Protein AF-A0A2P8DRA8-F1 (afdb_monomer_lite)

Foldseek 3Di:
DPDFDKDKDQPAQDWDDQDQKTWGQKMKIWTDDPPQAWIKIWIWGQDQNAIDTPDIDTGGDPPHDDDDPVNVVPDPPRVVSLVSGLQGIWHQDPVGDTDRDDPVPVVSSVSSVVSNVVSVVVCVVDDPPVNLLVLQVQQVVCVVVVPSLVSQCPVVVHDSVVSVVSPVNSVVVVSHDDPPDDD

Structure (mmCIF, N/CA/C/O backbone):
data_AF-A0A2P8DRA8-F1
#
_entry.id   AF-A0A2P8DRA8-F1
#
loop_
_atom_site.group_PDB
_atom_site.id
_atom_site.type_symbol
_atom_site.label_atom_id
_atom_site.label_alt_id
_atom_site.label_comp_id
_atom_site.label_asym_id
_atom_site.label_entity_id
_atom_site.label_seq_id
_atom_site.pdbx_PDB_ins_code
_atom_site.Cartn_x
_atom_site.Cartn_y
_atom_site.Cartn_z
_atom_site.occupancy
_atom_site.B_iso_or_equiv
_atom_site.auth_seq_id
_atom_site.auth_comp_id
_atom_site.auth_asym_id
_atom_site.auth_atom_id
_atom_site.pdbx_PDB_model_num
ATOM 1 N N . MET A 1 1 ? 19.914 -11.931 -4.674 1.00 43.28 1 MET A N 1
ATOM 2 C CA . MET A 1 1 ? 18.895 -11.658 -5.711 1.00 43.28 1 MET A CA 1
ATOM 3 C C . MET A 1 1 ? 19.499 -10.648 -6.680 1.00 43.28 1 MET A C 1
ATOM 5 O O . MET A 1 1 ? 19.731 -9.523 -6.265 1.00 43.28 1 MET A O 1
ATOM 9 N N . ARG A 1 2 ? 19.908 -11.061 -7.889 1.00 37.81 2 ARG A N 1
ATOM 10 C CA . ARG A 1 2 ? 20.366 -10.121 -8.933 1.00 37.81 2 ARG A CA 1
ATOM 11 C C . ARG A 1 2 ? 19.149 -9.660 -9.745 1.00 37.81 2 ARG A C 1
ATOM 13 O O . ARG A 1 2 ? 18.145 -10.360 -9.774 1.00 37.81 2 ARG A O 1
ATOM 20 N N . SER A 1 3 ? 19.252 -8.437 -10.255 1.00 44.47 3 SER A N 1
ATOM 21 C CA . SER A 1 3 ? 18.167 -7.525 -10.630 1.00 44.47 3 SER A CA 1
ATOM 22 C C . SER A 1 3 ? 17.181 -8.085 -11.665 1.00 44.47 3 SER A C 1
ATOM 24 O O . SER A 1 3 ? 17.411 -7.967 -12.863 1.00 44.47 3 SER A O 1
ATOM 26 N N . SER A 1 4 ? 16.043 -8.614 -11.205 1.00 61.00 4 SER A N 1
ATOM 27 C CA . SER A 1 4 ? 14.831 -8.698 -12.024 1.00 61.00 4 SER A CA 1
ATOM 28 C C . SER A 1 4 ? 14.478 -7.297 -12.525 1.00 61.00 4 SER A C 1
ATOM 30 O O . SER A 1 4 ? 14.520 -6.334 -11.755 1.00 61.00 4 SER A O 1
ATOM 32 N N . ARG A 1 5 ? 14.136 -7.159 -13.810 1.00 82.88 5 ARG A N 1
ATOM 33 C CA . ARG A 1 5 ? 13.740 -5.866 -14.379 1.00 82.88 5 ARG A CA 1
ATOM 34 C C . ARG A 1 5 ? 12.365 -5.497 -13.814 1.00 82.88 5 ARG A C 1
ATOM 36 O O . ARG A 1 5 ? 11.350 -6.011 -14.275 1.00 82.88 5 ARG A O 1
ATOM 43 N N . VAL A 1 6 ? 12.365 -4.653 -12.785 1.00 89.81 6 VAL A N 1
ATOM 44 C CA . VAL A 1 6 ? 11.150 -4.104 -12.176 1.00 89.81 6 VAL A CA 1
ATOM 45 C C . VAL A 1 6 ? 10.780 -2.815 -12.894 1.00 89.81 6 VAL A C 1
ATOM 47 O O . VAL A 1 6 ? 11.629 -1.946 -13.102 1.00 89.81 6 VAL A O 1
ATOM 50 N N . ARG A 1 7 ? 9.511 -2.694 -13.262 1.00 93.31 7 ARG A N 1
ATOM 51 C CA . ARG A 1 7 ? 8.911 -1.500 -13.842 1.00 93.31 7 ARG A CA 1
ATOM 52 C C . ARG A 1 7 ? 7.807 -1.003 -12.915 1.00 93.31 7 ARG A C 1
ATOM 54 O O . ARG A 1 7 ? 7.023 -1.798 -12.407 1.00 93.31 7 ARG A O 1
ATOM 61 N N . TRP A 1 8 ? 7.766 0.310 -12.733 1.00 93.25 8 TRP A N 1
ATOM 62 C CA . TRP A 1 8 ? 6.730 1.018 -11.990 1.00 93.25 8 TRP A CA 1
ATOM 63 C C . TRP A 1 8 ? 5.958 1.887 -12.972 1.00 93.25 8 TRP A C 1
ATOM 65 O O . TRP A 1 8 ? 6.563 2.572 -13.801 1.00 93.25 8 TRP A O 1
ATOM 75 N N . LEU A 1 9 ? 4.639 1.781 -12.935 1.00 94.56 9 LEU A N 1
ATOM 76 C CA . LEU A 1 9 ? 3.733 2.433 -13.863 1.00 94.56 9 LEU A CA 1
ATOM 77 C C . LEU A 1 9 ? 2.718 3.240 -13.073 1.00 94.56 9 LEU A C 1
ATOM 79 O O . LEU A 1 9 ? 2.024 2.689 -12.224 1.00 94.56 9 LEU A O 1
ATOM 83 N N . VAL A 1 10 ? 2.569 4.513 -13.417 1.00 94.75 10 VAL A N 1
ATOM 84 C CA . VAL A 1 10 ? 1.429 5.297 -12.950 1.00 94.7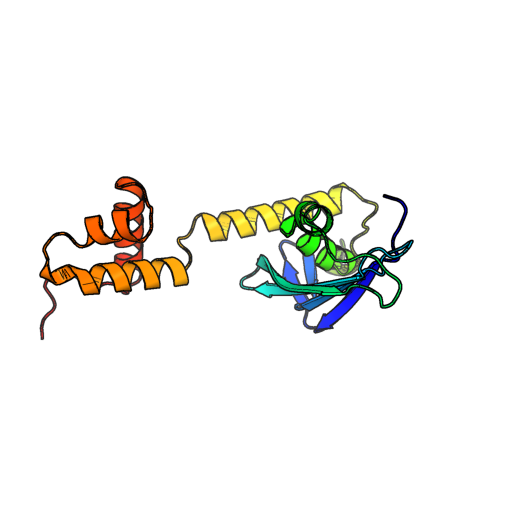5 10 VAL A CA 1
ATOM 85 C C . VAL A 1 10 ? 0.206 4.883 -13.757 1.00 94.75 10 VAL A C 1
ATOM 87 O O . VAL A 1 10 ? 0.225 4.942 -14.987 1.00 94.75 10 VAL A O 1
ATOM 90 N N . THR A 1 11 ? -0.838 4.425 -13.071 1.00 94.00 11 THR A N 1
ATOM 91 C CA . THR A 1 11 ? -2.093 3.978 -13.698 1.00 94.00 11 THR A CA 1
ATOM 92 C C . THR A 1 11 ? -3.239 4.962 -13.479 1.00 94.00 11 THR A C 1
ATOM 94 O O . THR A 1 11 ? -4.252 4.871 -14.167 1.00 94.00 11 THR A O 1
ATOM 97 N N . ASP A 1 12 ? -3.054 5.922 -12.572 1.00 93.62 12 ASP A N 1
ATOM 98 C CA . ASP A 1 12 ? -3.935 7.060 -12.325 1.00 93.62 12 ASP A CA 1
ATOM 99 C C . ASP A 1 12 ? -3.069 8.273 -11.960 1.00 93.62 12 ASP A C 1
ATOM 101 O O . ASP A 1 12 ? -2.275 8.195 -11.023 1.00 93.62 12 ASP A O 1
ATOM 105 N N . LEU A 1 13 ? -3.181 9.358 -12.730 1.00 89.38 13 LEU A N 1
ATOM 106 C CA . LEU A 1 13 ? -2.349 10.558 -12.587 1.00 89.38 13 LEU A CA 1
ATOM 107 C C . LEU A 1 13 ? -2.878 11.541 -11.538 1.00 89.38 13 LEU A C 1
ATOM 109 O O . LEU A 1 13 ? -2.186 12.518 -11.249 1.00 89.38 13 LEU A O 1
ATOM 113 N N . ASP A 1 14 ? -4.062 11.301 -10.967 1.00 94.19 14 ASP A N 1
ATOM 114 C CA . ASP A 1 14 ? -4.584 12.129 -9.886 1.00 94.19 14 ASP A CA 1
ATOM 115 C C . ASP A 1 14 ? -3.603 12.122 -8.715 1.00 94.19 14 ASP A C 1
ATOM 117 O O . ASP A 1 14 ? -3.354 11.081 -8.101 1.00 94.19 14 ASP A O 1
ATOM 121 N N . LEU A 1 15 ? -3.049 13.291 -8.399 1.00 92.88 15 LEU A N 1
ATOM 122 C CA . LEU A 1 15 ? -2.151 13.437 -7.266 1.00 92.88 15 LEU A CA 1
ATOM 123 C C . LEU A 1 15 ? -2.951 13.516 -5.969 1.00 92.88 15 LEU A C 1
ATOM 125 O O . LEU A 1 15 ? -3.936 14.248 -5.860 1.00 92.88 15 LEU A O 1
ATOM 129 N N . VAL A 1 16 ? -2.506 12.750 -4.983 1.00 92.75 16 VAL A N 1
ATOM 130 C CA . VAL A 1 16 ? -3.067 12.708 -3.638 1.00 92.75 16 VAL A CA 1
ATOM 131 C C . VAL A 1 16 ? -1.955 12.904 -2.610 1.00 92.75 16 VAL A C 1
ATOM 133 O O . VAL A 1 16 ? -0.805 12.521 -2.858 1.00 92.75 16 VAL A O 1
ATOM 136 N N . PRO A 1 17 ? -2.270 13.497 -1.450 1.00 88.56 17 PRO A N 1
ATOM 137 C CA . PRO A 1 17 ? -1.287 13.683 -0.399 1.00 88.56 17 PRO A CA 1
ATOM 138 C C . PRO A 1 17 ? -0.897 12.345 0.238 1.00 88.56 17 PRO A C 1
ATOM 140 O O . PRO A 1 17 ? -1.750 11.516 0.564 1.00 88.56 17 PRO A O 1
ATOM 143 N N . LEU A 1 18 ? 0.401 12.181 0.475 1.00 84.25 18 LEU A N 1
ATOM 144 C CA . LEU A 1 18 ? 0.991 11.123 1.286 1.00 84.25 18 LEU A CA 1
ATOM 145 C C . LEU A 1 18 ? 2.080 11.755 2.163 1.00 84.25 18 LEU A C 1
ATOM 147 O O . LEU A 1 18 ? 3.225 11.913 1.739 1.00 84.25 18 LEU A O 1
ATOM 151 N N . GLY A 1 19 ? 1.700 12.178 3.370 1.00 80.62 19 GLY A N 1
ATOM 152 C CA . GLY A 1 19 ? 2.542 13.067 4.175 1.00 80.62 19 GLY A CA 1
ATOM 153 C C . GLY A 1 19 ? 2.735 14.414 3.474 1.00 80.62 19 GLY A C 1
ATOM 154 O O . GLY A 1 19 ? 1.770 14.994 2.978 1.00 80.62 19 GLY A O 1
ATOM 155 N N . ASP A 1 20 ? 3.987 14.862 3.383 1.00 80.81 20 ASP A N 1
ATOM 156 C CA . ASP A 1 20 ? 4.376 16.090 2.670 1.00 80.81 20 ASP A CA 1
ATOM 157 C C . ASP A 1 20 ? 4.557 15.889 1.155 1.00 80.81 20 ASP A C 1
ATOM 159 O O . ASP A 1 20 ? 4.807 16.846 0.415 1.00 80.81 20 ASP A O 1
ATOM 163 N N . ALA A 1 21 ? 4.441 14.648 0.676 1.00 86.19 21 ALA A N 1
ATOM 164 C CA . ALA A 1 21 ? 4.551 14.327 -0.736 1.00 86.19 21 ALA A CA 1
ATOM 165 C C . ALA A 1 21 ? 3.184 14.324 -1.433 1.00 86.19 21 ALA A C 1
ATOM 167 O O . ALA A 1 21 ? 2.146 14.005 -0.853 1.00 86.19 21 ALA A O 1
ATOM 168 N N . GLN A 1 22 ? 3.206 14.632 -2.722 1.00 91.88 22 GLN A N 1
ATOM 169 C CA . GLN A 1 22 ? 2.138 14.371 -3.674 1.00 91.88 22 GLN A CA 1
ATOM 170 C C . GLN A 1 22 ? 2.511 13.124 -4.469 1.00 91.88 22 GLN A C 1
ATOM 172 O O . GLN A 1 22 ? 3.580 13.067 -5.080 1.00 91.88 22 GLN A O 1
ATOM 177 N N . VAL A 1 23 ? 1.644 12.120 -4.460 1.00 92.94 23 VAL A N 1
ATOM 178 C CA . VAL A 1 23 ? 1.861 10.854 -5.170 1.00 92.94 23 VAL A CA 1
ATOM 179 C C . VAL A 1 23 ? 0.676 10.561 -6.081 1.00 92.94 23 VAL A C 1
ATOM 181 O O . VAL A 1 23 ? -0.428 11.019 -5.796 1.00 92.94 23 VAL A O 1
ATOM 184 N N . PRO A 1 24 ? 0.851 9.786 -7.159 1.00 95.69 24 PRO A N 1
ATOM 185 C CA . PRO A 1 24 ? -0.281 9.318 -7.943 1.00 95.69 24 PRO A CA 1
ATOM 186 C C . PRO A 1 24 ? -1.210 8.450 -7.092 1.00 95.69 24 PRO A C 1
ATOM 188 O O . PRO A 1 24 ? -0.743 7.669 -6.262 1.00 95.69 24 PRO A O 1
ATOM 191 N N . ARG A 1 25 ? -2.520 8.535 -7.326 1.00 96.00 25 ARG A N 1
ATOM 192 C CA . ARG A 1 25 ? -3.522 7.749 -6.593 1.00 96.00 25 ARG A CA 1
ATOM 193 C C . ARG A 1 25 ? -3.334 6.247 -6.785 1.00 96.00 25 ARG A C 1
ATOM 195 O O . ARG A 1 25 ? -3.568 5.486 -5.846 1.00 96.00 25 ARG A O 1
ATOM 202 N N . LYS A 1 26 ? -2.915 5.821 -7.985 1.00 97.75 26 LYS A N 1
ATOM 203 C CA . LYS A 1 26 ? -2.707 4.408 -8.335 1.00 97.75 26 LYS A CA 1
ATOM 204 C C . LYS A 1 26 ? -1.393 4.183 -9.066 1.00 97.75 26 LYS A C 1
ATOM 206 O O . LYS A 1 26 ? -1.014 4.928 -9.973 1.00 97.75 26 LYS A O 1
ATOM 211 N N . THR A 1 27 ? -0.725 3.099 -8.692 1.00 97.00 27 THR A N 1
ATOM 212 C CA . THR A 1 27 ? 0.527 2.653 -9.306 1.00 97.00 27 THR A CA 1
ATOM 213 C C . THR A 1 27 ? 0.529 1.138 -9.467 1.00 97.00 27 THR A C 1
ATOM 215 O O . THR A 1 27 ? -0.094 0.411 -8.692 1.00 97.00 27 THR A O 1
ATOM 218 N N . ARG A 1 28 ? 1.234 0.653 -10.487 1.00 96.88 28 ARG A N 1
ATOM 219 C CA . ARG A 1 28 ? 1.422 -0.766 -10.782 1.00 96.88 28 ARG A CA 1
ATOM 220 C C . ARG A 1 28 ? 2.902 -1.108 -10.792 1.00 96.88 28 ARG A C 1
ATOM 222 O O . ARG A 1 28 ? 3.709 -0.427 -11.422 1.00 96.88 28 ARG A O 1
ATOM 229 N N . MET A 1 29 ? 3.239 -2.220 -10.156 1.00 95.62 29 MET A N 1
ATOM 230 C CA . MET A 1 29 ? 4.525 -2.884 -10.300 1.00 95.62 29 MET A CA 1
ATOM 231 C C . MET A 1 29 ? 4.419 -4.040 -11.284 1.00 95.62 29 MET A C 1
ATOM 233 O O . MET A 1 29 ? 3.528 -4.882 -11.174 1.00 95.62 29 MET A O 1
ATOM 237 N N . GLU A 1 30 ? 5.405 -4.147 -12.164 1.00 95.81 30 GLU A N 1
ATOM 238 C CA . GLU A 1 30 ? 5.639 -5.328 -12.987 1.00 95.81 30 GLU A CA 1
ATOM 239 C C . GLU A 1 30 ? 7.077 -5.802 -12.772 1.00 95.81 30 GLU A C 1
ATOM 241 O O . GLU A 1 30 ? 8.026 -5.038 -12.944 1.00 95.81 30 GLU A O 1
ATOM 246 N N . SER A 1 31 ? 7.260 -7.062 -12.394 1.00 93.75 31 SER A N 1
ATOM 247 C CA . SER A 1 31 ? 8.571 -7.685 -12.232 1.00 93.75 31 SER A CA 1
ATOM 248 C C . SER A 1 31 ? 8.641 -8.945 -13.078 1.00 93.75 31 SER A C 1
ATOM 250 O O . SER A 1 31 ? 7.892 -9.899 -12.864 1.00 93.75 31 SER A O 1
ATOM 252 N N . VAL A 1 32 ? 9.560 -8.946 -14.044 1.00 93.94 32 VAL A N 1
ATOM 253 C CA . VAL A 1 32 ? 9.797 -10.109 -14.901 1.00 93.94 32 VAL A CA 1
ATOM 254 C C . VAL A 1 32 ? 10.809 -11.032 -14.225 1.00 93.94 32 VAL A C 1
ATOM 256 O O . VAL A 1 32 ? 11.961 -10.650 -14.002 1.00 93.94 32 VAL A O 1
ATOM 259 N N . GLY A 1 33 ? 10.385 -12.255 -13.911 1.00 90.25 33 GLY A N 1
ATOM 260 C CA . GLY A 1 33 ? 11.211 -13.262 -13.252 1.00 90.25 33 GLY A CA 1
ATOM 261 C C . GLY A 1 33 ? 12.355 -13.753 -14.144 1.00 90.25 33 GLY A C 1
ATOM 262 O O . GLY A 1 33 ? 12.174 -14.026 -15.332 1.00 90.25 33 GLY A O 1
ATOM 263 N N . GLU A 1 34 ? 13.553 -13.905 -13.589 1.00 90.06 34 GLU A N 1
ATOM 264 C CA . GLU A 1 34 ? 14.707 -14.435 -14.325 1.00 90.06 34 GLU A CA 1
ATOM 265 C C . GLU A 1 34 ? 14.839 -15.956 -14.180 1.00 90.06 34 GLU A C 1
ATOM 267 O O . GLU A 1 34 ? 14.386 -16.541 -13.198 1.00 90.06 34 GLU A O 1
ATOM 272 N N . LYS A 1 35 ? 15.518 -16.608 -15.137 1.00 89.88 35 LYS A N 1
ATOM 273 C CA . LYS A 1 35 ? 15.899 -18.036 -15.062 1.00 89.88 35 LYS A CA 1
ATOM 274 C C . LYS A 1 35 ? 14.722 -18.970 -14.732 1.00 89.88 35 LYS A C 1
ATOM 276 O O . LYS A 1 35 ? 14.829 -19.854 -13.885 1.00 89.88 35 LYS A O 1
ATOM 281 N N . GLY A 1 36 ? 13.580 -18.733 -15.377 1.00 90.69 36 GLY A N 1
ATOM 282 C CA . GLY A 1 36 ? 12.365 -19.528 -15.185 1.00 90.69 36 GLY A CA 1
ATOM 283 C C . GLY A 1 36 ? 11.612 -19.249 -13.879 1.00 90.69 36 GLY A C 1
ATOM 284 O O . GLY A 1 36 ? 10.644 -19.953 -13.599 1.00 90.69 36 GLY A O 1
ATOM 285 N N . ALA A 1 37 ? 12.018 -18.251 -13.084 1.00 92.44 37 ALA A N 1
ATOM 286 C CA . ALA A 1 37 ? 11.216 -17.751 -11.969 1.00 92.44 37 ALA A CA 1
ATOM 287 C C . ALA A 1 37 ? 9.899 -17.124 -12.474 1.00 92.44 37 ALA A C 1
ATOM 289 O O . ALA A 1 37 ? 9.867 -16.616 -13.601 1.00 92.44 37 ALA A O 1
ATOM 290 N N . PRO A 1 38 ? 8.824 -17.158 -11.666 1.00 95.06 38 PRO A N 1
ATOM 291 C CA . PRO A 1 38 ? 7.548 -16.555 -12.036 1.00 95.06 38 PRO A CA 1
ATOM 292 C C . PRO A 1 38 ? 7.656 -15.031 -12.161 1.00 95.06 38 PRO A C 1
ATOM 294 O O . PRO A 1 38 ? 8.481 -14.397 -11.501 1.00 95.06 38 PRO A O 1
ATOM 297 N N . ASP A 1 39 ? 6.798 -14.459 -12.998 1.00 95.25 39 ASP A N 1
ATOM 298 C CA . ASP A 1 39 ? 6.573 -13.016 -13.048 1.00 95.25 39 AS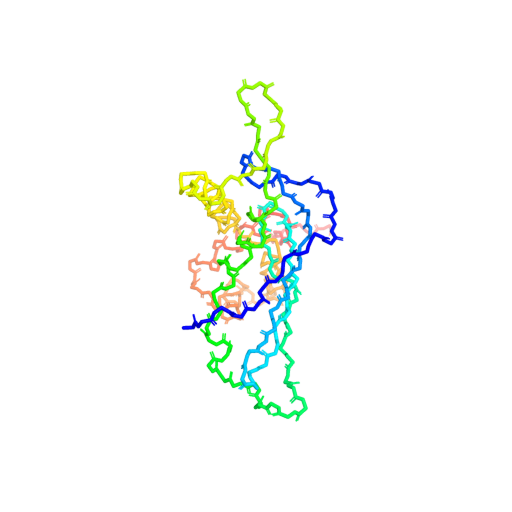P A CA 1
ATOM 299 C C . ASP A 1 39 ? 5.666 -12.592 -11.886 1.00 95.25 39 ASP A C 1
ATOM 301 O O . ASP A 1 39 ? 4.862 -13.390 -11.393 1.00 95.25 39 ASP A O 1
ATOM 305 N N . LEU A 1 40 ? 5.800 -11.339 -11.458 1.00 95.06 40 LEU A N 1
ATOM 306 C CA . LEU A 1 40 ? 5.034 -10.746 -10.367 1.00 95.06 40 LEU A CA 1
ATOM 307 C C . LEU A 1 40 ? 4.447 -9.406 -10.803 1.00 95.06 40 LEU A C 1
ATOM 309 O O . LEU A 1 40 ? 5.171 -8.525 -11.265 1.00 95.06 40 LEU A O 1
ATOM 313 N N . TYR A 1 41 ? 3.150 -9.244 -10.584 1.00 95.94 41 TYR A N 1
ATOM 314 C CA . TYR A 1 41 ? 2.405 -8.020 -10.840 1.00 95.94 41 TYR A CA 1
ATOM 315 C C . TYR A 1 41 ? 1.709 -7.590 -9.556 1.00 95.94 41 TYR A C 1
ATOM 317 O O . TYR A 1 41 ? 1.145 -8.433 -8.857 1.00 95.94 41 TYR A O 1
ATOM 325 N N . ALA A 1 42 ? 1.749 -6.299 -9.244 1.00 96.69 42 ALA A N 1
ATOM 326 C CA . ALA A 1 42 ? 1.060 -5.753 -8.083 1.00 96.69 42 ALA A CA 1
ATOM 327 C C . ALA A 1 42 ? 0.413 -4.412 -8.422 1.00 96.69 42 ALA A C 1
ATOM 329 O O . ALA A 1 42 ? 1.047 -3.583 -9.073 1.00 96.69 42 ALA A O 1
ATOM 330 N N . ASP A 1 43 ? -0.814 -4.202 -7.960 1.00 97.62 43 ASP A N 1
ATOM 331 C CA . ASP A 1 43 ? -1.499 -2.913 -8.027 1.00 97.62 43 ASP A CA 1
ATOM 332 C C . ASP A 1 43 ? -1.589 -2.310 -6.634 1.00 97.62 43 ASP A C 1
ATOM 334 O O . ASP A 1 43 ? -1.935 -2.998 -5.669 1.00 97.62 43 ASP A O 1
ATOM 338 N N . PHE A 1 44 ? -1.320 -1.012 -6.552 1.00 96.62 44 PHE A N 1
ATOM 339 C CA . PHE A 1 44 ? -1.386 -0.251 -5.318 1.00 96.62 44 PHE A CA 1
ATOM 340 C C . PHE A 1 44 ? -2.276 0.973 -5.478 1.00 96.62 44 PHE A C 1
ATOM 342 O O . PHE A 1 44 ? -2.323 1.595 -6.542 1.00 96.62 44 PHE A O 1
ATOM 349 N N . GLU A 1 45 ? -2.952 1.330 -4.394 1.00 96.06 45 GLU A N 1
ATOM 350 C CA . GLU A 1 45 ? -3.849 2.478 -4.313 1.00 96.06 45 GLU A CA 1
ATOM 351 C C . GLU A 1 45 ? -3.638 3.209 -2.984 1.00 96.06 45 GLU A C 1
ATOM 353 O O . GLU A 1 45 ? -3.464 2.569 -1.948 1.00 96.06 45 GLU A O 1
ATOM 358 N N . ILE A 1 46 ? -3.656 4.542 -3.000 1.00 92.00 46 ILE A N 1
ATOM 359 C CA . ILE A 1 46 ? -3.783 5.321 -1.764 1.00 92.00 46 ILE A CA 1
ATOM 360 C C . ILE A 1 46 ? -5.263 5.366 -1.380 1.00 92.00 46 ILE A C 1
ATOM 362 O O . ILE A 1 46 ? -6.077 5.937 -2.108 1.00 92.00 46 ILE A O 1
ATOM 366 N N . ARG A 1 47 ? -5.608 4.802 -0.222 1.00 88.25 47 ARG A N 1
ATOM 367 C CA . ARG A 1 47 ? -6.956 4.860 0.359 1.00 88.25 47 ARG A CA 1
ATOM 368 C C . ARG A 1 47 ? -6.891 5.496 1.732 1.00 88.25 47 ARG A C 1
ATOM 370 O O . ARG A 1 47 ? -6.104 5.072 2.571 1.00 88.25 47 ARG A O 1
ATOM 377 N N . ASP A 1 48 ? -7.676 6.550 1.933 1.00 83.56 48 ASP A N 1
ATOM 378 C CA . ASP A 1 48 ? -7.711 7.310 3.189 1.00 83.56 48 ASP A CA 1
ATOM 379 C C . ASP A 1 48 ? -6.313 7.747 3.673 1.00 83.56 48 ASP A C 1
ATOM 381 O O . ASP A 1 48 ? -5.990 7.702 4.860 1.00 83.56 48 ASP A O 1
ATOM 385 N N . GLY A 1 49 ? -5.450 8.137 2.727 1.00 82.94 49 GLY A N 1
ATOM 386 C CA . GLY A 1 49 ? -4.071 8.554 3.003 1.00 82.94 49 GLY A CA 1
ATOM 387 C C . GLY A 1 49 ? -3.109 7.411 3.345 1.00 82.94 49 GLY A C 1
ATOM 388 O O . GLY A 1 49 ? -2.001 7.676 3.809 1.00 82.94 49 GLY A O 1
ATOM 389 N N . VAL A 1 50 ? -3.505 6.153 3.131 1.00 85.06 50 VAL A N 1
ATOM 390 C CA . VAL A 1 50 ? -2.680 4.967 3.389 1.00 85.06 50 VAL A CA 1
ATOM 391 C C . VAL A 1 50 ? -2.429 4.190 2.091 1.00 85.06 50 VAL A C 1
ATOM 393 O O . VAL A 1 50 ? -3.379 3.892 1.367 1.00 85.06 50 VAL A O 1
ATOM 396 N N . PRO A 1 51 ? -1.171 3.824 1.785 1.00 90.75 51 PRO A N 1
ATOM 397 C CA . PRO A 1 51 ? -0.855 2.905 0.697 1.00 90.75 51 PRO A CA 1
ATOM 398 C C . PRO A 1 51 ? -1.415 1.505 0.952 1.00 90.75 51 PRO A C 1
ATOM 400 O O . PRO A 1 51 ? -1.092 0.877 1.958 1.00 90.75 51 PRO A O 1
ATOM 403 N N . GLU A 1 52 ? -2.198 0.983 0.015 1.00 91.25 52 GLU A N 1
ATOM 404 C CA . GLU A 1 52 ? -2.718 -0.382 0.050 1.00 91.25 52 GLU A CA 1
ATOM 405 C C . GLU A 1 52 ? -2.303 -1.161 -1.201 1.00 91.25 52 GLU A C 1
ATOM 407 O O . GLU A 1 52 ? -2.309 -0.632 -2.311 1.00 91.25 52 GLU A O 1
ATOM 412 N N . CYS A 1 53 ? -1.967 -2.442 -1.030 1.00 94.81 53 CYS A N 1
ATOM 413 C CA . CYS A 1 53 ? -1.842 -3.395 -2.132 1.00 94.81 53 CYS A CA 1
ATOM 414 C C . CYS A 1 53 ? -3.228 -3.980 -2.422 1.00 94.81 53 CYS A C 1
ATOM 416 O O . CYS A 1 53 ? -3.800 -4.657 -1.569 1.00 94.81 53 CYS A O 1
ATOM 418 N N . VAL A 1 54 ? -3.774 -3.709 -3.607 1.00 96.12 54 VAL A N 1
ATOM 419 C CA . VAL A 1 54 ? -5.159 -4.068 -3.965 1.00 96.12 54 VAL A CA 1
ATOM 420 C C . VAL A 1 54 ? -5.240 -5.265 -4.911 1.00 96.12 54 VAL A C 1
ATOM 422 O O . VAL A 1 54 ? -6.295 -5.881 -5.037 1.00 96.12 54 VAL A O 1
ATOM 425 N N . SER A 1 55 ? -4.132 -5.618 -5.564 1.00 96.69 55 SER A N 1
ATOM 426 C CA . SER A 1 55 ? -4.009 -6.816 -6.395 1.00 96.69 55 SER A CA 1
ATOM 427 C C . SER A 1 55 ? -2.576 -7.322 -6.365 1.00 96.69 55 SER A C 1
ATOM 429 O O . SER A 1 55 ? -1.636 -6.531 -6.433 1.00 96.69 55 SER A O 1
ATOM 431 N N . LEU A 1 56 ? -2.406 -8.641 -6.296 1.00 95.69 56 LEU A N 1
ATOM 432 C CA . LEU A 1 56 ? -1.106 -9.296 -6.340 1.00 95.69 56 LEU A CA 1
ATOM 433 C C . LEU A 1 56 ? -1.216 -10.593 -7.136 1.00 95.69 56 LEU A C 1
ATOM 435 O O . LEU A 1 56 ? -1.990 -11.484 -6.788 1.00 95.69 56 LEU A O 1
ATOM 439 N N . VAL A 1 57 ? -0.445 -10.697 -8.214 1.00 96.50 57 VAL A N 1
ATOM 440 C CA . VAL A 1 57 ? -0.530 -11.806 -9.165 1.00 96.50 57 VAL A CA 1
ATOM 441 C C . VAL A 1 57 ? 0.859 -12.354 -9.441 1.00 96.50 57 VAL A C 1
ATOM 443 O O . VAL A 1 57 ? 1.730 -11.641 -9.937 1.00 96.50 57 VAL A O 1
ATOM 446 N N . TRP A 1 58 ? 1.040 -13.652 -9.200 1.00 95.88 58 TRP A N 1
ATOM 447 C CA . TRP A 1 58 ? 2.179 -14.398 -9.727 1.00 95.88 58 TRP A CA 1
ATOM 448 C C . TRP A 1 58 ? 1.777 -15.177 -10.962 1.00 95.88 58 TRP A C 1
ATOM 450 O O . TRP A 1 58 ? 0.719 -15.807 -11.004 1.00 95.88 58 TRP A O 1
ATOM 460 N N . LYS A 1 59 ? 2.668 -15.199 -11.949 1.00 96.56 59 LYS A N 1
ATOM 461 C CA . LYS A 1 59 ? 2.466 -15.948 -13.182 1.00 96.56 59 LYS A CA 1
ATOM 462 C C . LYS A 1 59 ? 3.672 -16.827 -13.469 1.00 96.56 59 LYS A C 1
ATOM 464 O O . LYS A 1 59 ? 4.766 -16.335 -13.740 1.00 96.56 59 LYS A O 1
ATOM 469 N N . SER A 1 60 ? 3.474 -18.142 -13.428 1.00 96.88 60 SER A N 1
ATOM 470 C CA . SER A 1 60 ? 4.472 -19.084 -13.938 1.00 96.88 60 SER A CA 1
ATOM 471 C C . SER A 1 60 ? 4.630 -18.940 -15.449 1.00 96.88 60 SER A C 1
ATOM 473 O O . SER A 1 60 ? 3.675 -18.652 -16.172 1.00 96.88 60 SER A O 1
ATOM 475 N N . LYS A 1 61 ? 5.855 -19.155 -15.925 1.00 94.38 61 LYS A N 1
ATOM 476 C CA . LYS A 1 61 ? 6.182 -19.168 -17.357 1.00 94.38 61 LYS A CA 1
ATOM 477 C C . LYS A 1 61 ? 5.936 -20.561 -17.921 1.00 94.38 61 LYS A C 1
ATOM 479 O O . LYS A 1 61 ? 6.060 -21.528 -17.177 1.00 94.38 61 LYS A O 1
ATOM 484 N N . ALA A 1 62 ? 5.654 -20.652 -19.222 1.00 93.62 62 ALA A N 1
ATOM 485 C CA . ALA A 1 62 ? 5.424 -21.930 -19.904 1.00 93.62 62 ALA A CA 1
ATOM 486 C C . ALA A 1 62 ? 6.574 -22.929 -19.667 1.00 93.62 62 ALA A C 1
ATOM 488 O O . ALA A 1 62 ? 6.334 -24.042 -19.225 1.00 93.62 62 ALA A O 1
ATOM 489 N N . GLU A 1 63 ? 7.819 -22.471 -19.837 1.00 92.94 63 GLU A N 1
ATOM 490 C CA . GLU A 1 63 ? 9.044 -23.261 -19.611 1.00 92.94 63 GLU A CA 1
ATOM 491 C C . GLU A 1 63 ? 9.689 -22.987 -18.236 1.00 92.94 63 GLU A C 1
ATOM 493 O O . GLU A 1 63 ? 10.872 -23.242 -18.006 1.00 92.94 63 GLU A O 1
ATOM 498 N N . GLY A 1 64 ? 8.947 -22.348 -17.330 1.00 94.06 64 GLY A N 1
ATOM 499 C CA . GLY A 1 64 ? 9.437 -21.945 -16.018 1.00 94.06 64 GLY A CA 1
ATOM 500 C C . GLY A 1 64 ? 9.111 -22.956 -14.931 1.00 94.06 64 GLY A C 1
ATOM 501 O O . GLY A 1 64 ? 8.375 -23.921 -15.120 1.00 94.06 64 GLY A O 1
ATOM 502 N N . ARG A 1 65 ? 9.614 -22.688 -13.727 1.00 94.75 65 ARG A N 1
ATOM 503 C CA . ARG A 1 65 ? 9.139 -23.409 -12.545 1.00 94.75 65 ARG A CA 1
ATOM 504 C C . ARG A 1 65 ? 7.778 -22.870 -12.089 1.00 94.75 65 ARG A C 1
ATOM 506 O O . ARG A 1 65 ? 7.438 -21.701 -12.293 1.00 94.75 65 ARG A O 1
ATOM 513 N N . GLY A 1 66 ? 7.040 -23.715 -11.374 1.00 96.94 66 GLY A N 1
ATOM 514 C CA . GLY A 1 66 ? 5.860 -23.304 -10.614 1.00 96.94 66 GLY A CA 1
ATOM 515 C C . GLY A 1 66 ? 6.171 -22.226 -9.566 1.00 96.94 66 GLY A C 1
ATOM 516 O O . GLY A 1 66 ? 7.317 -22.096 -9.106 1.00 96.94 66 GLY A O 1
ATOM 517 N N . VAL A 1 67 ? 5.135 -21.482 -9.174 1.00 95.94 67 VAL A N 1
ATOM 518 C CA . VAL A 1 67 ? 5.146 -20.614 -7.986 1.00 95.94 67 VAL A CA 1
ATOM 519 C C . VAL A 1 67 ? 5.325 -21.486 -6.741 1.00 95.94 67 VAL A C 1
ATOM 521 O O . VAL A 1 67 ? 4.711 -22.544 -6.619 1.00 95.94 67 VAL A O 1
ATOM 524 N N . ARG A 1 68 ? 6.202 -21.070 -5.829 1.00 94.62 68 ARG A N 1
ATOM 525 C CA . ARG A 1 68 ? 6.551 -21.796 -4.601 1.00 94.62 68 ARG A CA 1
ATOM 526 C C . ARG A 1 68 ? 6.317 -20.911 -3.383 1.00 94.62 68 ARG A C 1
ATOM 528 O O . ARG A 1 68 ? 6.337 -19.691 -3.488 1.00 94.62 68 ARG A O 1
ATOM 535 N N . THR A 1 69 ? 6.224 -21.520 -2.202 1.00 95.12 69 THR A N 1
ATOM 536 C CA . THR A 1 69 ? 6.090 -20.800 -0.921 1.00 95.12 69 THR A CA 1
ATOM 537 C C . THR A 1 69 ? 7.163 -19.731 -0.728 1.00 95.12 69 THR A C 1
ATOM 539 O O . THR A 1 69 ? 6.853 -18.645 -0.253 1.00 95.12 69 THR A O 1
ATOM 542 N N . VAL A 1 70 ? 8.403 -20.002 -1.156 1.00 90.75 70 VAL A N 1
ATOM 543 C CA . VAL A 1 70 ? 9.504 -19.030 -1.066 1.00 90.75 70 VAL A CA 1
ATOM 544 C C . VAL A 1 70 ? 9.232 -17.750 -1.864 1.00 90.75 70 VAL A C 1
ATOM 546 O O . VAL A 1 70 ? 9.649 -16.680 -1.439 1.00 90.75 70 VAL A O 1
ATOM 549 N N . ASP A 1 71 ? 8.502 -17.824 -2.981 1.00 90.12 71 ASP A N 1
ATOM 550 C CA . ASP A 1 71 ? 8.145 -16.634 -3.764 1.00 90.12 71 ASP A CA 1
ATOM 551 C C . ASP A 1 71 ? 7.167 -15.744 -2.991 1.00 90.12 71 ASP A C 1
ATOM 553 O O . ASP A 1 71 ? 7.284 -14.522 -3.020 1.00 90.12 71 ASP A O 1
ATOM 557 N N . LEU A 1 72 ? 6.249 -16.366 -2.247 1.00 89.38 72 LEU A N 1
ATOM 558 C CA . LEU A 1 72 ? 5.236 -15.680 -1.446 1.00 89.38 72 LEU A CA 1
ATOM 559 C C . LEU A 1 72 ? 5.844 -15.075 -0.174 1.00 89.38 72 LEU A C 1
ATOM 561 O O . LEU A 1 72 ? 5.579 -13.924 0.158 1.00 89.38 72 LEU A O 1
ATOM 565 N N . SER A 1 73 ? 6.703 -15.826 0.523 1.00 86.00 73 SER A N 1
ATOM 566 C CA . SER A 1 73 ? 7.270 -15.406 1.813 1.00 86.00 73 SER A CA 1
ATOM 567 C C . SER A 1 73 ? 8.303 -14.283 1.705 1.00 86.00 73 SER A C 1
ATOM 569 O O . SER A 1 73 ? 8.670 -13.688 2.713 1.00 86.00 73 SER A O 1
ATOM 571 N N . THR A 1 74 ? 8.822 -14.007 0.506 1.00 81.19 74 THR A N 1
ATOM 572 C CA . THR A 1 74 ? 9.836 -12.956 0.299 1.00 81.19 74 THR A CA 1
ATOM 573 C C . THR A 1 74 ? 9.270 -11.542 0.198 1.00 81.19 74 THR A C 1
ATOM 575 O O . THR A 1 74 ? 10.043 -10.583 0.164 1.00 81.19 74 THR A O 1
ATOM 578 N N . ILE A 1 75 ? 7.946 -11.383 0.159 1.00 84.56 75 ILE A N 1
ATOM 579 C CA . ILE A 1 75 ? 7.324 -10.081 -0.059 1.00 84.56 75 ILE A CA 1
ATOM 580 C C . ILE A 1 75 ? 6.948 -9.414 1.266 1.00 84.56 75 ILE A C 1
ATOM 582 O O . ILE A 1 75 ? 6.030 -9.837 1.960 1.00 84.56 75 ILE A O 1
ATOM 586 N N . ALA A 1 76 ? 7.611 -8.297 1.569 1.00 86.19 76 ALA A N 1
ATOM 587 C CA . ALA A 1 76 ? 7.143 -7.339 2.567 1.00 86.19 76 ALA A CA 1
ATOM 588 C C . ALA A 1 76 ? 6.190 -6.338 1.895 1.00 86.19 76 ALA A C 1
ATOM 590 O O . ALA A 1 76 ? 6.647 -5.391 1.251 1.00 86.19 76 ALA A O 1
ATOM 591 N N . MET A 1 77 ? 4.878 -6.570 2.005 1.00 85.94 77 MET A N 1
ATOM 592 C CA . MET A 1 77 ? 3.875 -5.830 1.227 1.00 85.94 77 MET A CA 1
ATOM 593 C C . MET A 1 77 ? 3.873 -4.334 1.498 1.00 85.94 77 MET A C 1
ATOM 595 O O . MET A 1 77 ? 3.901 -3.562 0.543 1.00 85.94 77 MET A O 1
ATOM 599 N N . ASP A 1 78 ? 3.956 -3.934 2.762 1.00 81.31 78 ASP A N 1
ATOM 600 C CA . ASP A 1 78 ? 3.962 -2.520 3.147 1.00 81.31 78 ASP A CA 1
ATOM 601 C C . ASP A 1 78 ? 5.161 -1.783 2.536 1.00 81.31 78 ASP A C 1
ATOM 603 O O . ASP A 1 78 ? 5.025 -0.713 1.946 1.00 81.31 78 ASP A O 1
ATOM 607 N N . LYS A 1 79 ? 6.343 -2.415 2.568 1.00 82.31 79 LYS A N 1
ATOM 608 C CA . LYS A 1 79 ? 7.560 -1.868 1.948 1.00 82.31 79 LYS A CA 1
ATOM 609 C C . LYS A 1 79 ? 7.435 -1.774 0.433 1.00 82.31 79 LYS A C 1
ATOM 611 O O . LYS A 1 79 ? 7.972 -0.847 -0.172 1.00 82.31 79 LYS A O 1
ATOM 616 N N . LEU A 1 80 ? 6.769 -2.748 -0.187 1.00 88.31 80 LEU A N 1
ATOM 617 C CA . LEU A 1 80 ? 6.577 -2.766 -1.629 1.00 88.31 80 LEU A CA 1
ATOM 618 C C . LEU A 1 80 ? 5.601 -1.676 -2.077 1.00 88.31 80 LEU A C 1
ATOM 620 O O . LEU A 1 80 ? 5.908 -0.968 -3.033 1.00 88.31 80 LEU A O 1
ATOM 624 N N . ALA A 1 81 ? 4.488 -1.510 -1.358 1.00 89.56 81 ALA A N 1
ATOM 625 C CA . ALA A 1 81 ? 3.509 -0.457 -1.601 1.00 89.56 81 ALA A CA 1
ATOM 626 C C . ALA A 1 81 ? 4.149 0.924 -1.468 1.00 89.56 81 ALA A C 1
ATOM 628 O O . ALA A 1 81 ? 4.065 1.744 -2.377 1.00 89.56 81 ALA A O 1
ATOM 629 N N . LEU A 1 82 ? 4.888 1.145 -0.383 1.00 85.06 82 LEU A N 1
ATOM 630 C CA . LEU A 1 82 ? 5.594 2.397 -0.147 1.00 85.06 82 LEU A CA 1
ATOM 631 C C . LEU A 1 82 ? 6.591 2.711 -1.265 1.00 85.06 82 LEU A C 1
ATOM 633 O O . LEU A 1 82 ? 6.570 3.800 -1.836 1.00 85.06 82 LEU A O 1
ATOM 637 N N . LYS A 1 83 ? 7.408 1.728 -1.659 1.00 87.19 83 LYS A N 1
ATOM 638 C CA . LYS A 1 83 ? 8.333 1.879 -2.787 1.00 87.19 83 LYS A CA 1
ATOM 639 C C . LYS A 1 83 ? 7.609 2.233 -4.089 1.00 87.19 83 LYS A C 1
ATOM 641 O O . LYS A 1 83 ? 8.127 3.044 -4.851 1.00 87.19 83 LYS A O 1
ATOM 646 N N . ALA A 1 84 ? 6.437 1.649 -4.335 1.00 90.69 84 ALA A N 1
ATOM 647 C CA . ALA A 1 84 ? 5.659 1.890 -5.546 1.00 90.69 84 ALA A CA 1
ATOM 648 C C . ALA A 1 84 ? 5.253 3.361 -5.709 1.00 90.69 84 ALA A C 1
ATOM 650 O O . ALA A 1 84 ? 5.265 3.879 -6.825 1.00 90.69 84 ALA A O 1
ATOM 651 N N . PHE A 1 85 ? 4.925 4.033 -4.603 1.00 91.31 85 PHE A N 1
ATOM 652 C CA . PHE A 1 85 ? 4.556 5.448 -4.609 1.00 91.31 85 PHE A CA 1
ATOM 653 C C . PHE A 1 85 ? 5.772 6.371 -4.571 1.00 91.31 85 PHE A C 1
ATOM 655 O O . PHE A 1 85 ? 5.795 7.361 -5.296 1.00 91.31 85 PHE A O 1
ATOM 662 N N . MET A 1 86 ? 6.815 6.026 -3.810 1.00 87.31 86 MET A N 1
ATOM 663 C CA . MET A 1 86 ? 8.011 6.870 -3.688 1.00 87.31 86 MET A CA 1
ATOM 664 C C . MET A 1 86 ? 8.734 7.095 -5.020 1.00 87.31 86 MET A C 1
ATOM 666 O O . MET A 1 86 ? 9.262 8.178 -5.250 1.00 87.31 86 MET A O 1
ATOM 670 N N . VAL A 1 87 ? 8.705 6.121 -5.938 1.00 88.75 87 VAL A N 1
ATOM 671 C CA . VAL A 1 87 ? 9.270 6.273 -7.296 1.00 88.75 87 VAL A CA 1
ATOM 672 C C . VAL A 1 87 ? 8.592 7.393 -8.099 1.00 88.75 87 VAL A C 1
ATOM 674 O O . VAL A 1 87 ? 9.196 7.956 -9.014 1.00 88.75 87 VAL A O 1
ATOM 677 N N . HIS A 1 88 ? 7.362 7.751 -7.738 1.00 90.38 88 HIS A N 1
ATOM 678 C CA . HIS A 1 88 ? 6.556 8.769 -8.405 1.00 90.38 88 HIS A CA 1
ATOM 679 C C . HIS A 1 88 ? 6.209 9.951 -7.490 1.00 90.38 88 HIS A C 1
ATOM 681 O O . HIS A 1 88 ? 5.327 10.737 -7.828 1.00 90.38 88 HIS A O 1
ATOM 687 N N . ALA A 1 89 ? 6.864 10.071 -6.335 1.00 90.25 89 ALA A N 1
ATOM 688 C CA . ALA A 1 89 ? 6.558 11.110 -5.367 1.00 90.25 89 ALA A CA 1
ATOM 689 C C . ALA A 1 89 ? 7.111 12.471 -5.797 1.00 90.25 89 ALA A C 1
ATOM 691 O O . ALA A 1 89 ? 8.230 12.575 -6.305 1.00 90.25 89 ALA A O 1
ATOM 692 N N . TYR A 1 90 ? 6.331 13.514 -5.529 1.00 90.50 90 TYR A N 1
ATOM 693 C CA . TYR A 1 90 ? 6.712 14.908 -5.691 1.00 90.50 90 TYR A CA 1
ATOM 694 C C . TYR A 1 90 ? 6.639 15.632 -4.352 1.00 90.50 90 TYR A C 1
ATOM 696 O O . TYR A 1 90 ? 5.691 15.441 -3.600 1.00 90.50 90 TYR A O 1
ATOM 704 N N . VAL A 1 91 ? 7.600 16.501 -4.069 1.00 88.75 91 VAL A N 1
ATOM 705 C CA . VAL A 1 91 ? 7.611 17.372 -2.887 1.00 88.75 91 VAL A CA 1
ATOM 706 C C . VAL A 1 91 ? 7.756 18.830 -3.322 1.00 88.75 91 VAL A C 1
ATOM 708 O O . VAL A 1 91 ? 8.380 19.096 -4.355 1.00 88.75 91 VAL A O 1
ATOM 711 N N . PRO A 1 92 ? 7.182 19.791 -2.582 1.00 86.00 92 PRO A N 1
ATOM 712 C CA . PRO A 1 92 ? 7.407 21.204 -2.852 1.00 86.00 92 PRO A CA 1
ATOM 713 C C . PRO A 1 92 ? 8.866 21.587 -2.561 1.00 86.00 92 PRO A C 1
ATOM 715 O O . PRO A 1 92 ? 9.454 21.175 -1.562 1.00 86.00 92 PRO A O 1
ATOM 718 N N . ASP A 1 93 ? 9.464 22.387 -3.438 1.00 86.56 93 ASP A N 1
ATOM 719 C CA . ASP A 1 93 ? 10.767 23.006 -3.216 1.00 86.56 93 ASP A CA 1
ATOM 720 C C . ASP A 1 93 ? 10.655 24.284 -2.360 1.00 86.56 93 ASP A C 1
ATOM 722 O O . ASP A 1 93 ? 9.575 24.692 -1.929 1.00 86.56 93 ASP A O 1
ATOM 726 N N . SER A 1 94 ? 11.784 24.959 -2.119 1.00 86.00 94 SER A N 1
ATOM 727 C CA . SER A 1 94 ? 11.825 26.200 -1.328 1.00 86.00 94 SER A CA 1
ATOM 728 C C . SER A 1 94 ? 11.045 27.371 -1.942 1.00 86.00 94 SER A C 1
ATOM 730 O O . SER A 1 94 ? 10.850 28.389 -1.280 1.00 86.00 94 SER A O 1
ATOM 732 N N . ARG A 1 95 ? 10.602 27.247 -3.196 1.00 89.06 95 ARG A N 1
ATOM 733 C CA . ARG A 1 95 ? 9.780 28.219 -3.924 1.00 89.06 95 ARG A CA 1
ATOM 734 C C . ARG A 1 95 ? 8.332 27.739 -4.087 1.00 89.06 95 ARG A C 1
ATOM 736 O O . ARG A 1 95 ? 7.542 28.438 -4.716 1.00 89.06 95 ARG A O 1
ATOM 743 N N . GLY A 1 96 ? 7.983 26.580 -3.525 1.00 85.75 96 GLY A N 1
ATOM 744 C CA . GLY A 1 96 ? 6.661 25.964 -3.611 1.00 85.75 96 GLY A CA 1
ATOM 745 C C . GLY A 1 96 ? 6.389 25.208 -4.915 1.00 85.75 96 GLY A C 1
ATOM 746 O O . GLY A 1 96 ? 5.266 24.749 -5.115 1.00 85.75 96 GLY A O 1
ATOM 747 N N . ALA A 1 97 ? 7.374 25.060 -5.806 1.00 89.69 97 ALA A N 1
ATOM 748 C CA . ALA A 1 97 ? 7.217 24.271 -7.025 1.00 89.69 97 ALA A CA 1
ATOM 749 C C . ALA A 1 97 ? 7.384 22.776 -6.722 1.00 89.69 97 ALA A C 1
ATOM 751 O O . ALA A 1 97 ? 8.260 22.386 -5.954 1.00 89.69 97 ALA A O 1
ATOM 752 N N . LEU A 1 98 ? 6.560 21.923 -7.336 1.00 87.88 98 LEU A N 1
ATOM 753 C CA . LEU A 1 98 ? 6.688 20.476 -7.176 1.00 87.88 98 LEU A CA 1
ATOM 754 C C . LEU A 1 98 ? 7.922 19.965 -7.926 1.00 87.88 98 LEU A C 1
ATOM 756 O O . LEU A 1 98 ? 8.056 20.166 -9.134 1.00 87.88 98 LEU A O 1
ATOM 760 N N . ARG A 1 99 ? 8.788 19.243 -7.219 1.00 91.06 99 ARG A N 1
ATOM 761 C CA . ARG A 1 99 ? 9.899 18.480 -7.795 1.00 91.06 99 ARG A CA 1
ATOM 762 C C . ARG A 1 99 ? 9.772 17.014 -7.425 1.00 91.06 99 ARG A C 1
ATOM 764 O O . ARG A 1 99 ? 9.204 16.688 -6.389 1.00 91.06 99 ARG A O 1
ATOM 771 N N . GLN A 1 100 ? 10.314 16.134 -8.255 1.00 88.94 100 GLN A N 1
ATOM 772 C CA . GLN A 1 100 ? 10.347 14.711 -7.936 1.00 88.94 100 GLN A CA 1
ATOM 773 C C . GLN A 1 100 ? 11.279 14.460 -6.738 1.00 88.94 100 GLN A C 1
ATOM 775 O O . GLN A 1 100 ? 12.314 15.122 -6.606 1.00 88.94 100 GLN A O 1
ATOM 780 N N . VAL A 1 101 ? 10.893 13.529 -5.867 1.00 85.62 101 VAL A N 1
ATOM 781 C CA . VAL A 1 101 ? 11.722 13.068 -4.747 1.00 85.62 101 VAL A CA 1
ATOM 782 C C . VAL A 1 101 ? 12.986 12.404 -5.285 1.00 85.62 101 VAL A C 1
ATOM 784 O O . VAL A 1 101 ? 12.920 11.579 -6.203 1.00 85.62 101 VAL A O 1
ATOM 787 N N . ASP A 1 102 ? 14.132 12.740 -4.696 1.00 83.81 102 ASP A N 1
ATOM 788 C CA . ASP A 1 102 ? 15.386 12.062 -5.005 1.00 83.81 102 ASP A CA 1
ATOM 789 C C . ASP A 1 102 ? 15.497 10.783 -4.167 1.00 83.81 102 ASP A C 1
ATOM 791 O O . ASP A 1 102 ? 15.765 10.814 -2.970 1.00 83.81 102 ASP A O 1
ATOM 795 N N . LEU A 1 103 ? 15.309 9.626 -4.806 1.00 79.88 103 LEU A N 1
ATOM 796 C CA . LEU A 1 103 ? 15.423 8.328 -4.134 1.00 79.88 103 LEU A CA 1
ATOM 797 C C . LEU A 1 103 ? 16.846 7.995 -3.659 1.00 79.88 103 LEU A C 1
ATOM 799 O O . LEU A 1 103 ? 17.019 7.009 -2.942 1.00 79.88 103 LEU A O 1
ATOM 803 N N . SER A 1 104 ? 17.859 8.751 -4.093 1.00 79.00 104 SER A N 1
ATOM 804 C CA . SER A 1 104 ? 19.226 8.627 -3.584 1.00 79.00 104 SER A CA 1
ATOM 805 C C . SER A 1 104 ? 19.461 9.434 -2.303 1.00 79.00 104 SER A C 1
ATOM 807 O O . SER A 1 104 ? 20.422 9.148 -1.587 1.00 79.00 104 SER A O 1
ATOM 809 N N . ASP A 1 105 ? 18.568 10.373 -1.969 1.00 78.69 105 ASP A N 1
ATOM 810 C CA . ASP A 1 105 ? 18.589 11.083 -0.695 1.00 78.69 105 ASP A CA 1
ATOM 811 C C . ASP A 1 105 ? 17.805 10.295 0.362 1.00 78.69 105 ASP A C 1
ATOM 813 O O . ASP A 1 105 ? 16.572 10.299 0.426 1.00 78.69 105 ASP A O 1
ATOM 817 N N . GLU A 1 106 ? 18.545 9.616 1.239 1.00 66.56 106 GLU A N 1
ATOM 818 C CA . GLU A 1 106 ? 17.957 8.844 2.330 1.00 66.56 106 GLU A CA 1
ATOM 819 C C . GLU A 1 106 ? 17.056 9.696 3.235 1.00 66.56 106 GLU A C 1
ATOM 821 O O . GLU A 1 106 ? 16.063 9.177 3.739 1.00 66.56 106 GLU A O 1
ATOM 826 N N . ARG A 1 107 ? 17.337 10.992 3.443 1.00 71.88 107 ARG A N 1
ATOM 827 C CA . ARG A 1 107 ? 16.513 11.833 4.329 1.00 71.88 107 ARG A CA 1
ATOM 828 C C . ARG A 1 107 ? 15.124 12.075 3.758 1.00 71.88 107 ARG A C 1
ATOM 830 O O . ARG A 1 107 ? 14.157 12.012 4.515 1.00 71.88 107 ARG A O 1
ATOM 837 N N . GLU A 1 108 ? 15.015 12.326 2.455 1.00 69.44 108 GLU A N 1
ATOM 838 C CA . GLU A 1 108 ? 13.718 12.521 1.793 1.00 69.44 108 GLU A CA 1
ATOM 839 C C . GLU A 1 108 ? 12.890 11.238 1.823 1.00 69.44 108 GLU A C 1
ATOM 841 O O . GLU A 1 108 ? 11.699 11.259 2.139 1.00 69.44 108 GLU A O 1
ATOM 846 N N . VAL A 1 109 ? 13.548 10.103 1.576 1.00 68.75 109 VAL A N 1
ATOM 847 C CA . VAL A 1 109 ? 12.921 8.785 1.651 1.00 68.75 109 VAL A CA 1
ATOM 848 C C . VAL A 1 109 ? 12.436 8.503 3.074 1.00 68.75 109 VAL A C 1
ATOM 850 O O . VAL A 1 109 ? 11.266 8.183 3.261 1.00 68.75 109 VAL A O 1
ATOM 853 N N . TRP A 1 110 ? 13.283 8.668 4.093 1.00 66.12 110 TRP A N 1
ATOM 854 C CA . TRP A 1 110 ? 12.907 8.414 5.487 1.00 66.12 110 TRP A CA 1
ATOM 855 C C . TRP A 1 110 ? 11.828 9.365 6.012 1.00 66.12 110 TRP A C 1
ATOM 857 O O . TRP A 1 110 ? 10.979 8.923 6.784 1.00 66.12 110 TRP A O 1
ATOM 867 N N . GLY A 1 111 ? 11.817 10.632 5.586 1.00 69.81 111 GLY A N 1
ATOM 868 C CA . GLY A 1 111 ? 10.758 11.584 5.934 1.00 69.81 111 GLY A CA 1
ATOM 869 C C . GLY A 1 111 ? 9.391 11.136 5.412 1.00 69.81 111 GLY A C 1
ATOM 870 O O . GLY A 1 111 ? 8.428 11.061 6.174 1.00 69.81 111 GLY A O 1
ATOM 871 N N . ALA A 1 112 ? 9.326 10.730 4.142 1.00 66.69 112 ALA A N 1
ATOM 872 C CA . ALA A 1 112 ? 8.097 10.206 3.557 1.00 66.69 112 ALA A CA 1
ATOM 873 C C . ALA A 1 112 ? 7.655 8.882 4.211 1.00 66.69 112 ALA A C 1
ATOM 875 O O . ALA A 1 112 ? 6.472 8.709 4.502 1.00 66.69 112 ALA A O 1
ATOM 876 N N . ILE A 1 113 ? 8.595 7.972 4.507 1.00 68.38 113 ILE A N 1
ATOM 877 C CA . ILE A 1 113 ? 8.315 6.720 5.233 1.00 68.38 113 ILE A CA 1
ATOM 878 C C . ILE A 1 113 ? 7.739 7.015 6.624 1.00 68.38 113 ILE A C 1
ATOM 880 O O . ILE A 1 113 ? 6.733 6.419 7.000 1.00 68.38 113 ILE A O 1
ATOM 884 N N . GLY A 1 114 ? 8.339 7.944 7.373 1.00 70.56 114 GLY A N 1
ATOM 885 C CA . GLY A 1 114 ? 7.890 8.305 8.718 1.00 70.56 114 GLY A CA 1
ATOM 886 C C . GLY A 1 114 ? 6.461 8.848 8.745 1.00 70.56 114 GLY A C 1
ATOM 887 O O . GLY A 1 114 ? 5.689 8.499 9.638 1.00 70.56 114 GLY A O 1
ATOM 888 N N . GLU A 1 115 ? 6.071 9.636 7.743 1.00 68.25 115 GLU A N 1
ATOM 889 C CA . GLU A 1 115 ? 4.694 10.122 7.610 1.00 68.25 115 GLU A CA 1
ATOM 890 C C . GLU A 1 115 ? 3.708 9.024 7.209 1.00 68.25 115 GLU A C 1
ATOM 892 O O . GLU A 1 115 ? 2.588 8.994 7.726 1.00 68.25 115 GLU A O 1
ATOM 897 N N . VAL A 1 116 ? 4.114 8.084 6.349 1.00 67.25 116 VAL A N 1
ATOM 898 C CA . VAL A 1 116 ? 3.302 6.896 6.043 1.00 67.25 116 VAL A CA 1
ATOM 899 C C . VAL A 1 116 ? 3.103 6.050 7.294 1.00 67.25 116 VAL A C 1
ATOM 901 O O . VAL A 1 116 ? 1.969 5.700 7.614 1.00 67.25 116 VAL A O 1
ATOM 904 N N . ASP A 1 117 ? 4.164 5.780 8.050 1.00 66.88 117 ASP A N 1
ATOM 905 C CA . ASP A 1 117 ? 4.081 5.052 9.316 1.00 66.88 117 ASP A CA 1
ATOM 906 C C . ASP A 1 117 ? 3.202 5.804 10.322 1.00 66.88 117 ASP A C 1
ATOM 908 O O . ASP A 1 117 ? 2.386 5.194 11.015 1.00 66.88 117 ASP A O 1
ATOM 912 N N . ALA A 1 118 ? 3.285 7.136 10.371 1.00 68.56 118 ALA A N 1
ATOM 913 C CA . ALA A 1 118 ? 2.415 7.959 11.199 1.00 68.56 118 ALA A CA 1
ATOM 914 C C . ALA A 1 118 ? 0.952 7.916 10.732 1.00 68.56 118 ALA A C 1
ATOM 916 O O . ALA A 1 118 ? 0.063 7.889 11.583 1.00 68.56 118 ALA A O 1
ATOM 917 N N . ALA A 1 119 ? 0.680 7.900 9.425 1.00 65.50 119 ALA A N 1
ATOM 918 C CA . ALA A 1 119 ? -0.657 7.783 8.842 1.00 65.50 119 ALA A CA 1
ATOM 919 C C . ALA A 1 119 ? -1.261 6.393 9.092 1.00 65.50 119 ALA A C 1
ATOM 921 O O . ALA A 1 119 ? -2.390 6.291 9.578 1.00 65.50 119 ALA A O 1
ATOM 922 N N . ILE A 1 120 ? -0.479 5.327 8.895 1.00 65.50 120 ILE A N 1
ATOM 923 C CA . ILE A 1 120 ? -0.832 3.950 9.261 1.00 65.50 120 ILE A CA 1
ATOM 924 C C . ILE A 1 120 ? -1.092 3.864 10.764 1.00 65.50 120 ILE A C 1
ATOM 926 O O . ILE A 1 120 ? -2.106 3.311 11.183 1.00 65.50 120 ILE A O 1
ATOM 930 N N . ALA A 1 121 ? -0.227 4.451 11.593 1.00 63.47 121 ALA A N 1
ATOM 931 C CA . ALA A 1 121 ? -0.404 4.497 13.039 1.00 63.47 121 ALA A CA 1
ATOM 932 C C . ALA A 1 121 ? -1.623 5.331 13.451 1.00 63.47 121 ALA A C 1
ATOM 934 O O . ALA A 1 121 ? -2.253 5.036 14.461 1.00 63.47 121 ALA A O 1
ATOM 935 N N . ARG A 1 122 ? -1.963 6.404 12.729 1.00 66.56 122 ARG A N 1
ATOM 936 C CA . ARG A 1 122 ? -3.179 7.202 12.963 1.00 66.56 122 ARG A CA 1
ATOM 937 C C . ARG A 1 122 ? -4.426 6.378 12.637 1.00 66.56 122 ARG A C 1
ATOM 939 O O . ARG A 1 122 ? -5.332 6.328 13.465 1.00 66.56 122 ARG A O 1
ATOM 946 N N . ARG A 1 123 ? -4.424 5.653 11.513 1.00 61.72 123 ARG A N 1
ATOM 947 C CA . ARG A 1 123 ? -5.490 4.712 11.129 1.00 61.72 123 ARG A CA 1
ATOM 948 C C . ARG A 1 123 ? -5.629 3.561 12.126 1.00 61.72 123 ARG A C 1
ATOM 950 O O . ARG A 1 123 ? -6.737 3.269 12.551 1.00 61.72 123 ARG A O 1
ATOM 957 N N . SER A 1 124 ? -4.525 2.939 12.540 1.00 57.03 124 SER A N 1
ATOM 958 C CA . SER A 1 124 ? -4.534 1.786 13.455 1.00 57.03 124 SER A CA 1
ATOM 959 C C . SER A 1 124 ? -4.820 2.158 14.914 1.00 57.03 124 SER A C 1
ATOM 961 O O . SER A 1 124 ? -5.259 1.313 15.700 1.00 57.03 124 SER A O 1
ATOM 963 N N . ARG A 1 125 ? -4.603 3.427 15.294 1.00 60.19 125 ARG A N 1
ATOM 964 C CA . ARG A 1 125 ? -5.051 3.981 16.582 1.00 60.19 125 ARG A CA 1
ATOM 965 C C . ARG A 1 125 ? -6.575 4.148 16.637 1.00 60.19 125 ARG A C 1
ATOM 967 O O . ARG A 1 125 ? -7.137 4.052 17.730 1.00 60.19 125 ARG A O 1
ATOM 974 N N . GLY A 1 126 ? -7.240 4.312 15.491 1.00 58.16 126 GLY A N 1
ATOM 975 C CA . GLY A 1 126 ? -8.686 4.136 15.346 1.00 58.16 126 GLY A CA 1
ATOM 976 C C . GLY A 1 126 ? -9.065 2.655 15.232 1.00 58.16 126 GLY A C 1
ATOM 977 O O . GLY A 1 126 ? -8.270 1.824 14.803 1.00 58.16 126 GLY A O 1
ATOM 978 N N . ALA A 1 127 ? -10.273 2.277 15.653 1.00 60.84 127 ALA A N 1
ATOM 979 C CA . ALA A 1 127 ? -10.843 1.032 15.141 1.00 60.84 127 ALA A CA 1
ATOM 980 C C . ALA A 1 127 ? -11.192 1.247 13.664 1.00 60.84 127 ALA A C 1
ATOM 982 O O . ALA A 1 127 ? -11.731 2.298 13.320 1.00 60.84 127 ALA A O 1
ATOM 983 N N . ASN A 1 128 ? -10.872 0.284 12.803 1.00 72.00 128 ASN A N 1
ATOM 984 C CA . ASN A 1 128 ? -11.274 0.344 11.398 1.00 72.00 128 ASN A CA 1
ATOM 985 C C . ASN A 1 128 ? -12.820 0.410 11.327 1.00 72.00 128 ASN A C 1
ATOM 987 O O . ASN A 1 128 ? -13.458 -0.387 12.013 1.00 72.00 128 ASN A O 1
ATOM 991 N N . PRO A 1 129 ? -13.446 1.304 10.538 1.00 76.81 129 PRO A N 1
ATOM 992 C CA . PRO A 1 129 ? -14.905 1.349 10.398 1.00 76.81 129 PRO A CA 1
ATOM 993 C C . PRO A 1 129 ? -15.533 -0.021 10.104 1.00 76.81 129 PRO A C 1
ATOM 995 O O . PRO A 1 129 ? -16.461 -0.420 10.797 1.00 76.81 129 PRO A O 1
ATOM 998 N N . ALA A 1 130 ? -14.937 -0.808 9.201 1.00 77.38 130 ALA A N 1
ATOM 999 C CA . ALA A 1 130 ? -15.402 -2.164 8.893 1.00 77.38 130 ALA A CA 1
ATOM 1000 C C . ALA A 1 130 ? -15.251 -3.142 10.080 1.00 77.38 130 ALA A C 1
ATOM 1002 O O . ALA A 1 130 ? -16.019 -4.090 10.232 1.00 77.38 130 ALA A O 1
ATOM 1003 N N . GLU A 1 131 ? -14.253 -2.921 10.943 1.00 84.12 131 GLU A N 1
ATOM 1004 C CA . GLU A 1 131 ? -14.090 -3.673 12.193 1.00 84.12 131 GLU A CA 1
ATOM 1005 C C . GLU A 1 131 ? -15.202 -3.305 13.186 1.00 84.12 131 GLU A C 1
ATOM 1007 O O . GLU A 1 131 ? -15.761 -4.191 13.825 1.00 84.12 131 GLU A O 1
ATOM 1012 N N . LEU A 1 132 ? -15.555 -2.018 13.297 1.00 90.19 132 LEU A N 1
ATOM 1013 C CA . LEU A 1 132 ? -16.638 -1.558 14.170 1.00 90.19 132 LEU A CA 1
ATOM 1014 C C . LEU A 1 132 ? -18.019 -2.006 13.688 1.00 90.19 132 LEU A C 1
ATOM 1016 O O . LEU A 1 132 ? -18.833 -2.390 14.522 1.00 90.19 132 LEU A O 1
ATOM 1020 N N . GLU A 1 133 ? -18.266 -2.011 12.379 1.00 87.69 133 GLU A N 1
ATOM 1021 C CA . GLU A 1 133 ? -19.494 -2.556 11.786 1.00 87.69 133 GLU A CA 1
ATOM 1022 C C . GLU A 1 133 ? -19.649 -4.040 12.123 1.00 87.69 133 GLU A C 1
ATOM 1024 O O . GLU A 1 133 ? -20.694 -4.459 12.611 1.00 87.69 133 GLU A O 1
ATOM 1029 N N . ARG A 1 134 ? -18.577 -4.827 11.975 1.00 89.69 134 ARG A N 1
ATOM 1030 C CA . ARG A 1 134 ? -18.598 -6.255 12.314 1.00 89.69 134 ARG A CA 1
ATOM 1031 C C . ARG A 1 134 ? -18.758 -6.512 13.813 1.00 89.69 134 ARG A C 1
ATOM 1033 O O . ARG A 1 134 ? -19.400 -7.475 14.221 1.00 89.69 134 ARG A O 1
ATOM 1040 N N . VAL A 1 135 ? -18.178 -5.652 14.651 1.00 93.88 135 VAL A N 1
ATOM 1041 C CA . VAL A 1 135 ? -18.406 -5.675 16.104 1.00 93.88 135 VAL A CA 1
ATOM 1042 C C . VAL A 1 135 ? -19.867 -5.368 16.426 1.00 93.88 135 VAL A C 1
ATOM 1044 O O . VAL A 1 135 ? -20.433 -6.034 17.291 1.00 93.88 135 VAL A O 1
ATOM 1047 N N . ALA A 1 136 ? -20.469 -4.388 15.750 1.00 94.00 136 ALA A N 1
ATOM 1048 C CA . ALA A 1 136 ? -21.864 -4.016 15.941 1.00 94.00 136 ALA A CA 1
ATOM 1049 C C . ALA A 1 136 ? -22.820 -5.135 15.516 1.00 94.00 136 ALA A C 1
ATOM 1051 O O . ALA A 1 136 ? -23.700 -5.491 16.291 1.00 94.00 136 ALA A O 1
ATOM 1052 N N . GLU A 1 137 ? -22.586 -5.749 14.356 1.00 93.38 137 GLU A N 1
ATOM 1053 C CA . GLU A 1 137 ? -23.343 -6.903 13.858 1.00 93.38 137 GLU A CA 1
ATOM 1054 C C . GLU A 1 137 ? -23.371 -8.039 14.891 1.00 93.38 137 GLU A C 1
ATOM 1056 O O . GLU A 1 137 ? -24.438 -8.426 15.366 1.00 93.38 137 GLU A O 1
ATOM 1061 N N . VAL A 1 138 ? -22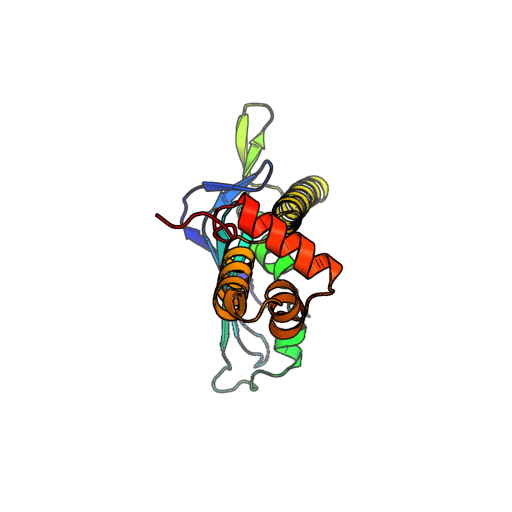.195 -8.491 15.343 1.00 94.44 138 VAL A N 1
ATOM 1062 C CA . VAL A 1 138 ? -22.092 -9.559 16.352 1.00 94.44 138 VAL A CA 1
ATOM 1063 C C . VAL A 1 138 ? -22.758 -9.161 17.673 1.00 94.44 138 VAL A C 1
ATOM 1065 O O . VAL A 1 138 ? -23.367 -10.002 18.340 1.00 94.44 138 VAL A O 1
ATOM 1068 N N . TYR A 1 139 ? -22.636 -7.893 18.077 1.00 94.62 139 TYR A N 1
ATOM 1069 C CA . TYR A 1 139 ? -23.243 -7.391 19.306 1.00 94.62 139 TYR A CA 1
ATOM 1070 C C . TYR A 1 139 ? -24.775 -7.426 19.241 1.00 94.62 139 TYR A C 1
ATOM 1072 O O . TYR A 1 139 ? -25.398 -7.928 20.175 1.00 94.62 139 TYR A O 1
ATOM 1080 N N . GLU A 1 140 ? -25.369 -6.919 18.160 1.00 92.00 140 GLU A N 1
ATOM 1081 C CA . GLU A 1 140 ? -26.823 -6.855 17.956 1.00 92.00 140 GLU A CA 1
ATOM 1082 C C . GLU A 1 140 ? -27.436 -8.255 17.816 1.00 92.00 140 GLU A C 1
ATOM 1084 O O . GLU A 1 140 ? -28.424 -8.563 18.485 1.00 92.00 140 GLU A O 1
ATOM 1089 N N . GLU A 1 141 ? -26.799 -9.156 17.058 1.00 91.69 141 GLU A N 1
ATOM 1090 C CA . GLU A 1 141 ? -27.226 -10.562 16.938 1.00 91.69 141 GLU A CA 1
ATOM 1091 C C . GLU A 1 141 ? -27.334 -11.267 18.298 1.00 91.69 141 GLU A C 1
ATOM 1093 O O . GLU A 1 141 ? -28.192 -12.128 18.507 1.00 91.69 141 GLU A O 1
ATOM 1098 N N . HIS A 1 142 ? -26.475 -10.886 19.245 1.00 91.62 142 HIS A N 1
ATOM 1099 C CA . HIS A 1 142 ? -26.394 -11.500 20.566 1.00 91.62 142 HIS A CA 1
ATOM 1100 C C . HIS A 1 142 ? -26.986 -10.623 21.674 1.00 91.62 142 HIS A C 1
ATOM 1102 O O . HIS A 1 142 ? -26.900 -10.995 22.852 1.00 91.62 142 HIS A O 1
ATOM 1108 N N . ALA A 1 143 ? -27.613 -9.491 21.339 1.00 88.56 143 ALA A N 1
ATOM 1109 C CA . ALA A 1 143 ? -28.163 -8.554 22.317 1.00 88.56 143 ALA A CA 1
ATOM 1110 C C . ALA A 1 143 ? -29.235 -9.214 23.201 1.00 88.56 143 ALA A C 1
ATOM 1112 O O . ALA A 1 143 ? -29.247 -9.023 24.419 1.00 88.56 143 ALA A O 1
ATOM 1113 N N . SER A 1 144 ? -30.062 -10.084 22.615 1.00 83.75 144 SER A N 1
ATOM 1114 C CA . SER A 1 144 ? -31.133 -10.825 23.300 1.00 83.75 144 SER A CA 1
ATOM 1115 C C . SER A 1 144 ? -30.633 -11.875 24.302 1.00 83.75 144 SER A C 1
ATOM 1117 O O . SER A 1 144 ? -31.368 -12.272 25.203 1.00 83.75 144 SER A O 1
ATOM 1119 N N . THR A 1 145 ? -29.373 -12.308 24.193 1.00 83.38 145 THR A N 1
ATOM 1120 C CA . THR A 1 145 ? -28.784 -13.339 25.067 1.00 83.38 145 THR A CA 1
ATOM 1121 C C . THR A 1 145 ? -28.261 -12.785 26.397 1.00 83.38 145 THR A C 1
ATOM 1123 O O . THR A 1 145 ? -27.820 -13.545 27.259 1.00 83.38 145 THR A O 1
ATOM 1126 N N . GLY A 1 146 ? -28.239 -11.456 26.560 1.00 81.75 146 GLY A N 1
ATOM 1127 C CA . GLY A 1 146 ? -27.717 -10.781 27.752 1.00 81.75 146 GLY A CA 1
ATOM 1128 C C . GLY A 1 146 ? -26.187 -10.790 27.884 1.00 81.75 146 GLY A C 1
ATOM 1129 O O . GLY A 1 146 ? -25.657 -10.226 28.840 1.00 81.75 146 GLY A O 1
ATOM 1130 N N . THR A 1 147 ? -25.448 -11.384 26.935 1.00 89.25 147 THR A N 1
ATOM 1131 C CA . THR A 1 147 ? -23.969 -11.403 26.942 1.00 89.25 147 THR A CA 1
ATOM 1132 C C . THR A 1 147 ? -23.301 -10.966 25.621 1.00 89.25 147 THR A C 1
ATOM 1134 O O . THR A 1 147 ? -22.283 -11.542 25.230 1.00 89.25 147 THR A O 1
ATOM 1137 N N . PRO A 1 148 ? -23.774 -9.900 24.944 1.00 90.19 148 PRO A N 1
ATOM 1138 C CA . PRO A 1 148 ? -23.306 -9.539 23.600 1.00 90.19 148 PRO A CA 1
ATOM 1139 C C . PRO A 1 148 ? -21.813 -9.169 23.536 1.00 90.19 148 PRO A C 1
ATOM 1141 O O . PRO A 1 148 ? -21.102 -9.577 22.622 1.00 90.19 148 PRO A O 1
ATOM 1144 N N . THR A 1 149 ? -21.264 -8.502 24.557 1.00 92.00 149 THR A N 1
ATOM 1145 C CA . THR A 1 149 ? -19.819 -8.199 24.613 1.00 92.00 149 THR A CA 1
ATOM 1146 C C . THR A 1 149 ? -18.954 -9.464 24.695 1.00 92.00 149 THR A C 1
ATOM 1148 O O . THR A 1 149 ? -17.829 -9.475 24.199 1.00 92.00 149 THR A O 1
ATOM 1151 N N . LYS A 1 150 ? -19.464 -10.540 25.311 1.00 93.38 150 LYS A N 1
ATOM 1152 C CA . LYS A 1 150 ? -18.760 -11.827 25.396 1.00 93.38 150 LYS A CA 1
ATOM 1153 C C . LYS A 1 150 ? -18.798 -12.569 24.056 1.00 93.38 150 LYS A C 1
ATOM 1155 O O . LYS A 1 150 ? -17.817 -13.215 23.703 1.00 93.38 150 LYS A O 1
ATOM 1160 N N . ALA A 1 151 ? -19.885 -12.433 23.295 1.00 92.69 151 ALA A N 1
ATOM 1161 C CA . ALA A 1 151 ? -19.962 -12.946 21.928 1.00 92.69 151 ALA A CA 1
ATOM 1162 C C . ALA A 1 151 ? -18.931 -12.254 21.019 1.00 92.69 151 ALA A C 1
ATOM 1164 O O . ALA A 1 151 ? -18.178 -12.933 20.330 1.00 92.69 151 ALA A O 1
ATOM 1165 N N . VAL A 1 152 ? -18.801 -10.925 21.113 1.00 94.00 152 VAL A N 1
ATOM 1166 C CA . VAL A 1 152 ? -17.760 -10.155 20.400 1.00 94.00 152 VAL A CA 1
ATOM 1167 C C . VAL A 1 152 ? -16.349 -10.631 20.764 1.00 94.00 152 VAL A C 1
ATOM 1169 O O . VAL A 1 152 ? -15.502 -10.776 19.886 1.00 94.00 152 VAL A O 1
ATOM 1172 N N . GLU A 1 153 ? -16.084 -10.899 22.046 1.00 94.81 153 GLU A N 1
ATOM 1173 C CA . GLU A 1 153 ? -14.800 -11.449 22.502 1.00 94.81 153 GLU A CA 1
ATOM 1174 C C . GLU A 1 15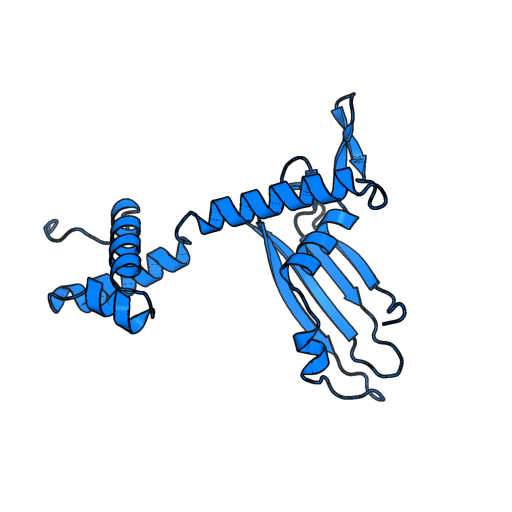3 ? -14.480 -12.787 21.820 1.00 94.81 153 GLU A C 1
ATOM 1176 O O . GLU A 1 153 ? -13.410 -12.944 21.234 1.00 94.81 153 GLU A O 1
ATOM 1181 N N . GLN A 1 154 ? -15.417 -13.735 21.870 1.00 91.81 154 GLN A N 1
ATOM 1182 C CA . GLN A 1 154 ? -15.194 -15.104 21.405 1.00 91.81 154 GLN A CA 1
ATOM 1183 C C . GLN A 1 154 ? -15.191 -15.227 19.879 1.00 91.81 154 GLN A C 1
ATOM 1185 O O . GLN A 1 154 ? -14.332 -15.909 19.327 1.00 91.81 154 GLN A O 1
ATOM 1190 N N . LEU A 1 155 ? -16.132 -14.570 19.199 1.00 89.25 155 LEU A N 1
ATOM 1191 C CA . LEU A 1 155 ? -16.337 -14.728 17.758 1.00 89.25 155 LEU A CA 1
ATOM 1192 C C . LEU A 1 155 ? -15.325 -13.936 16.927 1.00 89.25 155 LEU A C 1
ATOM 1194 O O . LEU A 1 155 ? -14.983 -14.362 15.827 1.00 89.25 155 LEU A O 1
ATOM 1198 N N . LEU A 1 156 ? -14.814 -12.818 17.452 1.00 89.88 156 LEU A N 1
ATOM 1199 C CA . LEU A 1 156 ? -13.817 -11.988 16.764 1.00 89.88 156 LEU A CA 1
ATOM 1200 C C . LEU A 1 156 ? -12.393 -12.167 17.319 1.00 89.88 156 LEU A C 1
ATOM 1202 O O . LEU A 1 156 ? -11.465 -11.505 16.860 1.00 89.88 156 LEU A O 1
ATOM 1206 N N . GLY A 1 157 ? -12.198 -13.075 18.283 1.00 86.62 157 GLY A N 1
ATOM 1207 C CA . GLY A 1 157 ? -10.874 -13.444 18.800 1.00 86.62 157 GLY A CA 1
ATOM 1208 C C . GLY A 1 157 ? -10.175 -12.335 19.593 1.00 86.62 157 GLY A C 1
ATOM 1209 O O . GLY A 1 157 ? -8.945 -12.287 19.652 1.00 86.62 157 GLY A O 1
ATOM 1210 N N . TYR A 1 158 ? -10.937 -11.422 20.192 1.00 89.31 158 TYR A N 1
ATOM 1211 C CA . TYR A 1 158 ? -10.386 -10.339 20.999 1.00 89.31 158 TYR A CA 1
ATOM 1212 C C . TYR A 1 158 ? -10.127 -10.774 22.439 1.00 89.31 158 TYR A C 1
ATOM 1214 O O . TYR A 1 158 ? -10.766 -11.670 22.975 1.00 89.31 158 TYR A O 1
ATOM 1222 N N . THR A 1 159 ? -9.238 -10.054 23.129 1.00 89.94 159 THR A N 1
ATOM 1223 C CA . THR A 1 159 ? -9.241 -10.093 24.598 1.00 89.94 159 THR A CA 1
ATOM 1224 C C . THR A 1 159 ? -10.493 -9.394 25.124 1.00 89.94 159 THR A C 1
ATOM 1226 O O . THR A 1 159 ? -10.949 -8.417 24.523 1.00 89.94 159 THR A O 1
ATOM 1229 N N . ARG A 1 160 ? -10.992 -9.794 26.299 1.00 91.19 160 ARG A N 1
ATOM 1230 C CA . ARG A 1 160 ? -12.119 -9.127 26.974 1.00 91.19 160 ARG A CA 1
ATOM 1231 C C . ARG A 1 160 ? -12.007 -7.596 27.013 1.00 91.19 160 ARG A C 1
ATOM 1233 O O . ARG A 1 160 ? -12.979 -6.890 26.754 1.00 91.19 160 ARG A O 1
ATOM 1240 N N . ARG A 1 161 ? -10.813 -7.064 27.315 1.00 89.19 161 ARG A N 1
ATOM 1241 C CA . ARG A 1 161 ? -10.556 -5.612 27.362 1.00 89.19 161 ARG A CA 1
ATOM 1242 C C . ARG A 1 161 ? -10.669 -4.973 25.977 1.00 89.19 161 ARG A C 1
ATOM 1244 O O . ARG A 1 161 ? -11.242 -3.892 25.852 1.00 89.19 161 ARG A O 1
ATOM 1251 N N . THR A 1 162 ? -10.134 -5.628 24.948 1.00 86.44 162 THR A N 1
ATOM 1252 C CA . THR A 1 162 ? -10.230 -5.156 23.561 1.00 86.44 162 THR A CA 1
ATOM 1253 C C . THR A 1 162 ? -11.675 -5.194 23.068 1.00 86.44 162 THR A C 1
ATOM 1255 O O . THR A 1 162 ? -12.127 -4.196 22.516 1.00 86.44 162 THR A O 1
ATOM 1258 N N . ALA A 1 163 ? -12.413 -6.275 23.337 1.00 92.06 163 ALA A N 1
ATOM 1259 C CA . ALA A 1 163 ? -13.822 -6.414 22.972 1.00 92.06 163 ALA A CA 1
ATOM 1260 C C . ALA A 1 163 ? -14.680 -5.301 23.592 1.00 92.06 163 ALA A C 1
ATOM 1262 O O . ALA A 1 163 ? -15.394 -4.603 22.878 1.00 92.06 163 ALA A O 1
ATOM 1263 N N . ALA A 1 164 ? -14.538 -5.056 24.901 1.00 92.75 164 ALA A N 1
ATOM 1264 C CA . ALA A 1 164 ? -15.249 -3.973 25.582 1.00 92.75 164 ALA A CA 1
ATOM 1265 C C . ALA A 1 164 ? -14.927 -2.593 24.982 1.00 92.75 164 ALA A C 1
ATOM 1267 O O . ALA A 1 164 ? -15.831 -1.793 24.749 1.00 92.75 164 ALA A O 1
ATOM 1268 N N . ARG A 1 165 ? -13.647 -2.330 24.676 1.00 91.06 165 ARG A N 1
ATOM 1269 C CA . ARG A 1 165 ? -13.226 -1.082 24.023 1.00 91.06 165 ARG A CA 1
ATOM 1270 C C . ARG A 1 165 ? -13.839 -0.929 22.628 1.00 91.06 165 ARG A C 1
ATOM 1272 O O . ARG A 1 165 ? -14.302 0.154 22.301 1.00 91.06 165 ARG A O 1
ATOM 1279 N N . ARG A 1 166 ? -13.845 -1.984 21.807 1.00 90.81 166 ARG A N 1
ATOM 1280 C CA . ARG A 1 166 ? -14.404 -1.946 20.445 1.00 90.81 166 ARG A CA 1
ATOM 1281 C C . ARG A 1 166 ? -15.920 -1.764 20.442 1.00 90.81 166 ARG A C 1
ATOM 1283 O O . ARG A 1 166 ? -16.416 -0.964 19.662 1.00 90.81 166 ARG A O 1
ATOM 1290 N N . VAL A 1 167 ? -16.636 -2.419 21.358 1.00 92.50 167 VAL A N 1
ATOM 1291 C CA . VAL A 1 167 ? -18.079 -2.196 21.558 1.00 92.50 167 VAL A CA 1
ATOM 1292 C C . VAL A 1 167 ? -18.357 -0.742 21.935 1.00 92.50 167 VAL A C 1
ATOM 1294 O O . VAL A 1 167 ? -19.269 -0.135 21.385 1.00 92.50 167 VAL A O 1
ATOM 1297 N N . GLN A 1 168 ? -17.562 -0.161 22.838 1.00 90.50 168 GLN A N 1
ATOM 1298 C CA . GLN A 1 168 ? -17.706 1.247 23.209 1.00 90.50 168 GLN A CA 1
ATOM 1299 C C . GLN A 1 168 ? -17.484 2.176 22.006 1.00 90.50 168 GLN A C 1
ATOM 1301 O O . GLN A 1 168 ? -18.287 3.071 21.773 1.00 90.50 168 GLN A O 1
ATOM 1306 N N . GLN A 1 169 ? -16.458 1.911 21.196 1.00 87.38 169 GLN A N 1
ATOM 1307 C CA . GLN A 1 169 ? -16.195 2.667 19.968 1.00 87.38 169 GLN A CA 1
ATOM 1308 C C . GLN A 1 169 ? -17.323 2.524 18.931 1.00 87.38 169 GLN A C 1
ATOM 1310 O O . GLN A 1 169 ? -17.684 3.505 18.293 1.00 87.38 169 GLN A O 1
ATOM 1315 N N . ALA A 1 170 ? -17.919 1.336 18.784 1.00 89.62 170 ALA A N 1
ATOM 1316 C CA . ALA A 1 170 ? -19.063 1.119 17.895 1.00 89.62 170 ALA A CA 1
ATOM 1317 C C . ALA A 1 170 ? -20.333 1.844 18.386 1.00 89.62 170 ALA A C 1
ATOM 1319 O O . ALA A 1 170 ? -21.089 2.371 17.573 1.00 89.62 170 ALA A O 1
ATOM 1320 N N . LYS A 1 171 ? -20.543 1.938 19.708 1.00 88.94 171 LYS A N 1
ATOM 1321 C CA . LYS A 1 171 ? -21.616 2.753 20.309 1.00 88.94 1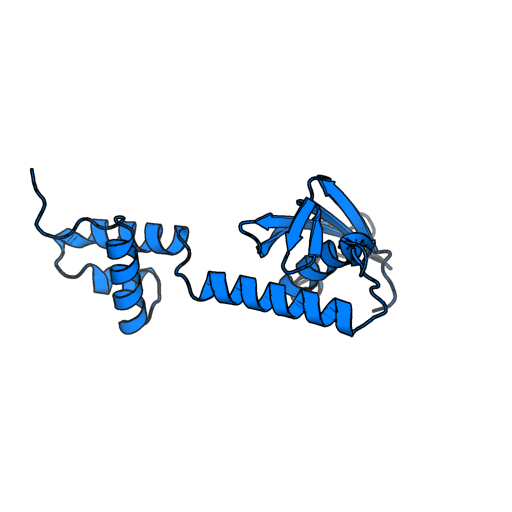71 LYS A CA 1
ATOM 1322 C C . LYS A 1 171 ? -21.406 4.245 20.071 1.00 88.94 171 LYS A C 1
ATOM 1324 O O . LYS A 1 171 ? -22.332 4.929 19.659 1.00 88.94 171 LYS A O 1
ATOM 1329 N N . GLU A 1 172 ? -20.191 4.739 20.296 1.00 85.62 172 GLU A N 1
ATOM 1330 C CA . GLU A 1 172 ? -19.820 6.137 20.026 1.00 85.62 172 GLU A CA 1
ATOM 1331 C C . GLU A 1 172 ? -19.972 6.494 18.541 1.00 85.62 172 GLU A C 1
ATOM 1333 O O . GLU A 1 172 ? -20.318 7.624 18.212 1.00 85.62 172 GLU A O 1
ATOM 1338 N N . ALA A 1 173 ? -19.773 5.517 17.652 1.00 82.00 173 ALA A N 1
ATOM 1339 C CA . ALA A 1 173 ? -20.007 5.646 16.218 1.00 82.00 173 ALA A CA 1
ATOM 1340 C C . ALA A 1 173 ? -21.488 5.503 15.800 1.00 82.00 173 ALA A C 1
ATOM 1342 O O . ALA A 1 173 ? -21.785 5.602 14.613 1.00 82.00 173 ALA A O 1
ATOM 1343 N N . GLY A 1 174 ? -22.415 5.250 16.734 1.00 88.00 174 GLY A N 1
ATOM 1344 C CA . GLY A 1 174 ? -23.846 5.080 16.446 1.00 88.00 174 GLY A CA 1
ATOM 1345 C C . GLY A 1 174 ? -24.216 3.771 15.735 1.00 88.00 174 GLY A C 1
ATOM 1346 O O . GLY A 1 174 ? -25.321 3.656 15.214 1.00 88.00 174 GLY A O 1
ATOM 1347 N N . LEU A 1 175 ? -23.309 2.787 15.701 1.00 89.25 175 LEU A N 1
ATOM 1348 C CA . LEU A 1 175 ? -23.511 1.503 15.014 1.00 89.25 175 LEU A CA 1
ATOM 1349 C C . LEU A 1 175 ? -24.259 0.471 15.872 1.00 89.25 175 LEU A C 1
ATOM 1351 O O . LEU A 1 175 ? -24.862 -0.449 15.332 1.00 89.25 175 LEU A O 1
ATOM 1355 N N . ILE A 1 176 ? -24.215 0.619 17.198 1.00 88.88 176 ILE A N 1
ATOM 1356 C CA . ILE A 1 176 ? -24.945 -0.218 18.161 1.00 88.88 176 ILE A CA 1
ATOM 1357 C C . ILE A 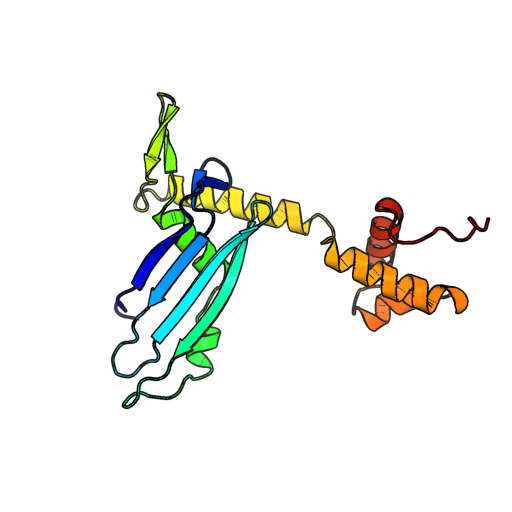1 176 ? -26.017 0.645 18.812 1.00 88.88 176 ILE A C 1
ATOM 1359 O O . ILE A 1 176 ? -25.693 1.688 19.392 1.00 88.88 176 ILE A O 1
ATOM 1363 N N . ARG A 1 177 ? -27.272 0.193 18.780 1.00 78.38 177 ARG A N 1
ATOM 1364 C CA . ARG A 1 177 ? -28.355 0.884 19.480 1.00 78.38 177 ARG A CA 1
ATOM 1365 C C . ARG A 1 177 ? -28.229 0.606 20.975 1.00 78.38 177 ARG A C 1
ATOM 1367 O O . ARG A 1 177 ? -28.037 -0.527 21.419 1.00 78.38 177 ARG A O 1
ATOM 1374 N N . GLY A 1 178 ? -28.262 1.663 21.782 1.00 57.47 178 GLY A N 1
ATOM 1375 C CA . GLY A 1 178 ? -28.235 1.516 23.233 1.00 57.47 178 GLY A CA 1
ATOM 1376 C C . GLY A 1 178 ? -29.446 0.702 23.711 1.00 57.47 178 GLY A C 1
ATOM 1377 O O . GLY A 1 178 ? -30.526 0.830 23.135 1.00 57.47 178 GLY A O 1
ATOM 1378 N N . PRO A 1 179 ? -29.314 -0.126 24.762 1.00 45.44 179 PRO A N 1
ATOM 1379 C CA . PRO A 1 179 ? -30.470 -0.797 25.339 1.00 45.44 179 PRO A CA 1
ATOM 1380 C C . PRO A 1 179 ? -31.375 0.262 25.988 1.00 45.44 179 PRO A C 1
ATOM 1382 O O . PRO A 1 179 ? -31.063 0.748 27.074 1.00 45.44 179 PRO A O 1
ATOM 1385 N N . GLY A 1 180 ? -32.460 0.651 25.308 1.00 46.28 180 GLY A N 1
ATOM 1386 C CA . GLY A 1 180 ? -33.467 1.571 25.851 1.00 46.28 180 GLY A CA 1
ATOM 1387 C C . GLY A 1 180 ? -34.159 2.527 24.873 1.00 46.28 180 GLY A C 1
ATOM 1388 O O . GLY A 1 180 ? -35.118 3.166 25.287 1.00 46.28 180 GLY A O 1
ATOM 1389 N N . GLU A 1 181 ? -33.741 2.626 23.610 1.00 40.12 181 GLU A N 1
ATOM 1390 C CA . GLU A 1 181 ? -34.491 3.386 22.592 1.00 40.12 181 GLU A CA 1
ATOM 1391 C C . GLU A 1 181 ? -35.380 2.439 21.779 1.00 40.12 181 GLU A C 1
ATOM 1393 O O . GLU A 1 181 ? -35.024 1.965 20.702 1.00 40.12 181 GLU A O 1
ATOM 1398 N N . THR A 1 182 ? -36.538 2.115 22.348 1.00 41.38 182 THR A N 1
ATOM 1399 C CA . THR A 1 182 ? -37.721 1.687 21.591 1.00 41.38 182 THR A CA 1
ATOM 1400 C C . THR A 1 182 ? -38.614 2.905 21.391 1.00 41.38 182 THR A C 1
ATOM 1402 O O . THR A 1 182 ? -38.941 3.561 22.382 1.00 41.38 182 THR A O 1
ATOM 1405 N N . ASP A 1 183 ? -38.987 3.180 20.138 1.00 38.62 183 ASP A N 1
ATOM 1406 C CA . ASP A 1 183 ? -40.236 3.891 19.811 1.00 38.62 183 ASP A CA 1
ATOM 1407 C C . ASP A 1 183 ? -41.446 3.155 20.421 1.00 38.62 183 ASP A C 1
ATOM 1409 O O . ASP A 1 183 ? -41.422 1.897 20.442 1.00 38.62 183 ASP A O 1
#

Organism: NCBI:txid648780

pLDDT: mean 84.68, std 13.24, range [37.81, 97.75]

Sequence (183 aa):
MRSSRVRWLVTDLDLVPLGDAQVPRKTRMESVGEKGAPDLYADFEIRDGVPECVSLVWKSKAEGRGVRTVDLSTIAMDKLALKAFMVHAYVPDSRGALRQVDLSDEREVWGAIGEVDAAIARRSRGANPAELERVAEVYEEHASTGTPTKAVEQLLGYTRRTAARRVQQAKEAGLIRGPGETD

Radius of gyration: 21.95 Å; chains: 1; bounding box: 61×52×48 Å

Secondary structure (DSSP, 8-state):
----EEEEEEEEEEEEEETTEEEEEEEEEEEEPSTTPPEEEEEEEEETTEEEEEEEEEE--TTSPPP-HHHHHT--HHHHHHHHHHTT-EEE-TTS-EEE--TT-HHHHHHHHHHHHHHHHHHHHSPPHHHHHHHHHHHHHTGGGT-HHHHHHHHTT--HHHHHHHHHHHHHTT-S--TT---